Protein AF-A0A859FD00-F1 (afdb_monomer)

pLDDT: mean 81.96, std 8.55, range [51.97, 93.19]

Structure (mmCIF, N/CA/C/O backbone):
data_AF-A0A859FD00-F1
#
_entry.id   AF-A0A859FD00-F1
#
loop_
_atom_site.group_PDB
_atom_site.id
_atom_site.type_symbol
_atom_site.label_atom_id
_atom_site.label_alt_id
_atom_site.label_comp_id
_atom_site.label_asym_id
_atom_site.label_entity_id
_atom_site.label_seq_id
_atom_site.pdbx_PDB_ins_code
_atom_site.Cartn_x
_atom_site.Cartn_y
_atom_site.Cartn_z
_atom_site.occupancy
_atom_site.B_iso_or_equiv
_atom_site.auth_seq_id
_atom_site.auth_comp_id
_atom_site.auth_asym_id
_atom_site.auth_atom_id
_atom_site.pdbx_PDB_model_num
ATOM 1 N N . MET A 1 1 ? -22.787 -8.816 22.147 1.00 51.97 1 MET A N 1
ATOM 2 C CA . MET A 1 1 ? -23.046 -8.000 20.937 1.00 51.97 1 MET A CA 1
ATOM 3 C C . MET A 1 1 ? -24.168 -8.667 20.158 1.00 51.97 1 MET A C 1
ATOM 5 O O . MET A 1 1 ? -24.148 -9.884 20.069 1.00 51.97 1 MET A O 1
ATOM 9 N N . ASN A 1 2 ? -25.148 -7.917 19.644 1.00 55.50 2 ASN A N 1
ATOM 10 C CA . ASN A 1 2 ? -26.187 -8.484 18.774 1.00 55.50 2 ASN A CA 1
ATOM 11 C C . ASN A 1 2 ? -25.549 -8.934 17.450 1.00 55.50 2 ASN A C 1
ATOM 13 O O . ASN A 1 2 ? -24.847 -8.149 16.817 1.00 55.50 2 ASN A O 1
ATOM 17 N N . ASN A 1 3 ? -25.808 -10.166 17.005 1.00 60.91 3 ASN A N 1
ATOM 18 C CA . ASN A 1 3 ? -25.176 -10.750 15.810 1.00 60.91 3 ASN A CA 1
ATOM 19 C C . ASN A 1 3 ? -25.334 -9.886 14.538 1.00 60.91 3 ASN A C 1
ATOM 21 O O . ASN A 1 3 ? -24.449 -9.869 13.686 1.00 60.91 3 ASN A O 1
ATOM 25 N N . GLY A 1 4 ? -26.418 -9.106 14.431 1.00 67.12 4 GLY A N 1
ATOM 26 C CA . GLY A 1 4 ? -26.663 -8.212 13.295 1.00 67.12 4 GLY A CA 1
ATOM 27 C C . GLY A 1 4 ? -25.753 -6.977 13.227 1.00 67.12 4 GLY A C 1
ATOM 28 O O . GLY A 1 4 ? -25.406 -6.540 12.131 1.00 67.12 4 GLY A O 1
ATOM 29 N N . THR A 1 5 ? -25.315 -6.413 14.360 1.00 72.00 5 THR A N 1
ATOM 30 C CA . THR A 1 5 ? -24.438 -5.225 14.340 1.00 72.00 5 THR A CA 1
ATOM 31 C C . THR A 1 5 ? -23.004 -5.586 13.978 1.00 72.00 5 THR A C 1
ATOM 33 O O . THR A 1 5 ? -22.360 -4.844 13.240 1.00 72.00 5 THR A O 1
ATOM 36 N N . TRP A 1 6 ? -22.531 -6.755 14.417 1.00 70.75 6 TRP A N 1
ATOM 37 C CA . TRP A 1 6 ? -21.229 -7.292 14.022 1.00 70.75 6 TRP A CA 1
ATOM 38 C C . TRP A 1 6 ? -21.135 -7.493 12.506 1.00 70.75 6 TRP A C 1
ATOM 40 O O . TRP A 1 6 ? -20.180 -7.036 11.878 1.00 70.75 6 TRP A O 1
ATOM 50 N N . PHE A 1 7 ? -22.159 -8.112 11.909 1.00 78.00 7 PHE A N 1
ATOM 51 C CA . PHE A 1 7 ? -22.187 -8.374 10.471 1.00 78.00 7 PHE A CA 1
ATOM 52 C C . PHE A 1 7 ? -22.153 -7.077 9.652 1.00 78.00 7 PHE A C 1
ATOM 54 O O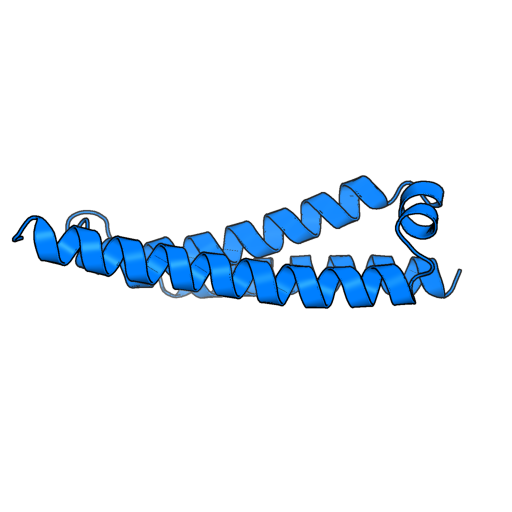 . PHE A 1 7 ? -21.410 -6.980 8.681 1.00 78.00 7 PHE A O 1
ATOM 61 N N . LEU A 1 8 ? -22.886 -6.043 10.077 1.00 81.31 8 LEU A N 1
ATOM 62 C CA . LEU A 1 8 ? -22.875 -4.732 9.420 1.00 81.31 8 LEU A CA 1
ATOM 63 C C . LEU A 1 8 ? -21.522 -4.012 9.535 1.00 81.31 8 LEU A C 1
ATOM 65 O O . LEU A 1 8 ? -21.090 -3.368 8.577 1.00 81.31 8 LEU A O 1
ATOM 69 N N . GLU A 1 9 ? -20.845 -4.093 10.683 1.00 73.06 9 GLU A N 1
ATOM 70 C CA . GLU A 1 9 ? -19.503 -3.518 10.847 1.00 73.06 9 GLU A CA 1
ATOM 71 C C . GLU A 1 9 ? -18.458 -4.253 10.005 1.00 73.06 9 GLU A C 1
ATOM 73 O O . GLU A 1 9 ? -17.623 -3.611 9.361 1.00 73.06 9 GLU A O 1
ATOM 78 N N . PHE A 1 10 ? -18.548 -5.582 9.950 1.00 75.25 10 PHE A N 1
ATOM 79 C CA . PHE A 1 10 ? -17.732 -6.404 9.066 1.00 75.25 10 PHE A CA 1
ATOM 80 C C . PHE A 1 10 ? -17.976 -6.054 7.593 1.00 75.25 10 PHE A C 1
ATOM 82 O O . PHE A 1 10 ? -17.023 -5.840 6.849 1.00 75.25 10 PHE A O 1
ATOM 89 N N . LEU A 1 11 ? -19.234 -5.895 7.172 1.00 83.56 11 LEU A N 1
ATOM 90 C CA . LEU A 1 11 ? -19.556 -5.530 5.793 1.00 83.56 11 LEU A CA 1
ATOM 91 C C . LEU A 1 11 ? -18.972 -4.159 5.420 1.00 83.56 11 LEU A C 1
ATOM 93 O O . LEU A 1 11 ? -18.314 -4.028 4.390 1.00 83.56 11 LEU A O 1
ATOM 97 N N . LYS A 1 12 ? -19.152 -3.143 6.279 1.00 80.00 12 LYS A N 1
ATOM 98 C CA . LYS A 1 12 ? -18.568 -1.801 6.081 1.00 80.00 12 LYS A CA 1
ATOM 99 C C . LYS A 1 12 ? -17.054 -1.859 5.925 1.00 80.00 12 LYS A C 1
ATOM 101 O O . LYS A 1 12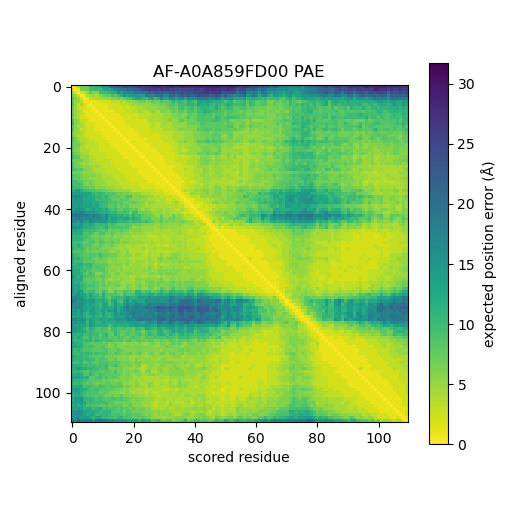 ? -16.493 -1.098 5.139 1.00 80.00 12 LYS A O 1
ATOM 106 N N . LEU A 1 13 ? -16.397 -2.756 6.656 1.00 73.81 13 LEU A N 1
ATOM 107 C CA . LEU A 1 13 ? -14.973 -2.972 6.492 1.00 73.81 13 LEU A CA 1
ATOM 108 C C . LEU A 1 13 ? -14.633 -3.531 5.131 1.00 73.81 13 LEU A C 1
ATOM 110 O O . LEU A 1 13 ? -13.740 -2.997 4.482 1.00 73.81 13 LEU A O 1
ATOM 114 N N . VAL A 1 14 ? -15.280 -4.635 4.764 1.00 80.81 14 VAL A N 1
ATOM 115 C CA . VAL A 1 14 ? -15.009 -5.314 3.503 1.00 80.81 14 VAL A CA 1
ATOM 116 C C . VAL A 1 14 ? -15.152 -4.296 2.381 1.00 80.81 14 VAL A C 1
ATOM 118 O O . VAL A 1 14 ? -14.212 -4.120 1.623 1.00 80.81 14 VAL A O 1
ATOM 121 N N . PHE A 1 15 ? -16.223 -3.501 2.376 1.00 83.69 15 PHE A N 1
ATOM 122 C CA . PHE A 1 15 ? -16.386 -2.408 1.418 1.00 83.69 15 PHE A CA 1
ATOM 123 C C . PHE A 1 15 ? -15.275 -1.351 1.476 1.00 83.69 15 PHE A C 1
ATOM 125 O O . PHE A 1 15 ? -14.816 -0.910 0.427 1.00 83.69 15 PHE A O 1
ATOM 132 N N . LEU A 1 16 ? -14.813 -0.947 2.662 1.00 82.50 16 LEU A N 1
ATOM 133 C CA . LEU A 1 16 ? -13.727 0.030 2.796 1.00 82.50 16 LEU A CA 1
ATOM 134 C C . LEU A 1 16 ? -12.384 -0.521 2.294 1.00 82.50 16 LEU A C 1
ATOM 136 O O . LEU A 1 16 ? -11.660 0.181 1.592 1.00 82.50 16 LEU A O 1
ATOM 140 N N .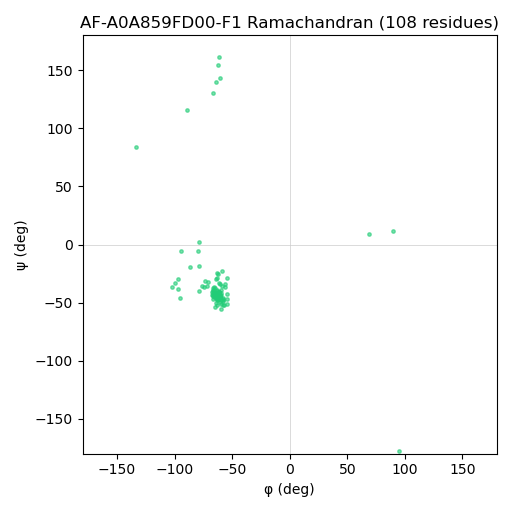 LEU A 1 17 ? -12.053 -1.768 2.635 1.00 79.69 17 LEU A N 1
ATOM 141 C CA . LEU A 1 17 ? -10.843 -2.447 2.173 1.00 79.69 17 LEU A CA 1
ATOM 142 C C . LEU A 1 17 ? -10.907 -2.702 0.671 1.00 79.69 17 LEU A C 1
ATOM 144 O O . LEU A 1 17 ? -9.961 -2.371 -0.032 1.00 79.69 17 LEU A O 1
ATOM 148 N N . THR A 1 18 ? -12.028 -3.210 0.166 1.00 82.62 18 THR A N 1
ATOM 149 C CA . THR A 1 18 ? -12.270 -3.394 -1.266 1.00 82.62 18 THR A CA 1
ATOM 150 C C . THR A 1 18 ? -12.187 -2.064 -2.009 1.00 82.62 18 THR A C 1
ATOM 152 O O . THR A 1 18 ? -11.522 -1.996 -3.032 1.00 82.62 18 THR A O 1
ATOM 155 N N . GLY A 1 19 ? -12.770 -0.985 -1.482 1.00 85.12 19 GLY A N 1
ATOM 156 C CA . GLY A 1 19 ? -12.661 0.351 -2.071 1.00 85.12 19 GLY A CA 1
ATOM 157 C C . GLY A 1 19 ? -11.217 0.857 -2.129 1.00 85.12 19 GLY A C 1
ATOM 158 O O . GLY A 1 19 ? -10.784 1.350 -3.168 1.00 85.12 19 GLY A O 1
ATOM 159 N N . LEU A 1 20 ? -10.446 0.675 -1.051 1.00 81.38 20 LEU A N 1
ATOM 160 C CA . LEU A 1 20 ? -9.009 0.980 -1.024 1.00 81.38 20 LEU A CA 1
ATOM 161 C C . LEU A 1 20 ? -8.224 0.146 -2.040 1.00 81.38 20 LEU A C 1
ATOM 163 O O . LEU A 1 20 ? -7.374 0.691 -2.735 1.00 81.38 20 LEU A O 1
ATOM 167 N N . LEU A 1 21 ? -8.521 -1.151 -2.144 1.00 82.94 21 LEU A N 1
ATOM 168 C CA . LEU A 1 21 ? -7.887 -2.064 -3.096 1.00 82.94 21 LEU A CA 1
ATOM 169 C C . LEU A 1 21 ? -8.209 -1.699 -4.541 1.00 82.94 21 LEU A C 1
ATOM 171 O O . LEU A 1 21 ? -7.314 -1.724 -5.378 1.00 82.94 21 LEU A O 1
ATOM 175 N N . ILE A 1 22 ? -9.457 -1.332 -4.831 1.00 84.88 22 ILE A N 1
ATOM 176 C CA . ILE A 1 22 ? -9.881 -0.877 -6.156 1.00 84.88 22 ILE A CA 1
ATOM 177 C C . ILE A 1 22 ? -9.159 0.418 -6.509 1.00 84.88 22 ILE A C 1
ATOM 179 O O . ILE A 1 22 ? -8.552 0.496 -7.572 1.00 84.88 22 ILE A O 1
ATOM 183 N N . LEU A 1 23 ? -9.174 1.415 -5.619 1.00 84.00 23 LEU A N 1
ATOM 184 C CA . LEU A 1 23 ? -8.498 2.690 -5.860 1.00 84.00 23 LEU A CA 1
ATOM 185 C C . LEU A 1 23 ? -7.004 2.476 -6.114 1.00 84.00 23 LEU A C 1
ATOM 187 O O . LEU A 1 23 ? -6.442 3.004 -7.070 1.00 84.00 23 LEU A O 1
ATOM 191 N N . TYR A 1 24 ? -6.381 1.650 -5.280 1.00 82.81 24 TYR A N 1
ATOM 192 C CA . TYR A 1 24 ? -4.993 1.259 -5.430 1.00 82.81 24 TYR A CA 1
ATOM 193 C C . TYR A 1 24 ? -4.736 0.527 -6.754 1.00 82.81 24 TYR A C 1
ATOM 195 O O . TYR A 1 24 ? -3.781 0.858 -7.449 1.00 82.81 24 TYR A O 1
ATOM 203 N N . SER A 1 25 ? -5.599 -0.416 -7.140 1.00 84.31 25 SER A N 1
ATOM 204 C CA . SER A 1 25 ? -5.493 -1.131 -8.413 1.00 84.31 25 SER A CA 1
ATOM 205 C C . SER A 1 25 ? -5.597 -0.177 -9.594 1.00 84.31 25 SER A C 1
ATOM 207 O O . SER A 1 25 ? -4.804 -0.296 -10.515 1.00 84.31 25 SER A O 1
ATOM 209 N N . ILE A 1 26 ? -6.526 0.782 -9.561 1.00 88.38 26 ILE A N 1
ATOM 210 C CA . ILE A 1 26 ? -6.691 1.787 -10.617 1.00 88.38 26 ILE A CA 1
ATOM 211 C C . ILE A 1 26 ? -5.403 2.598 -10.774 1.00 88.38 26 ILE A C 1
ATOM 213 O O . ILE A 1 26 ? -4.872 2.695 -11.879 1.00 88.38 26 ILE A O 1
ATOM 217 N N . VAL A 1 27 ? -4.875 3.136 -9.670 1.00 86.25 27 VAL A N 1
ATOM 218 C CA . VAL A 1 27 ? -3.610 3.887 -9.678 1.00 86.25 27 VAL A CA 1
ATOM 219 C C . VAL A 1 27 ? -2.481 3.017 -10.225 1.00 86.25 27 VAL A C 1
ATOM 221 O O . VAL A 1 27 ? -1.764 3.439 -11.128 1.00 86.25 27 VAL A O 1
ATOM 224 N N . ASN A 1 28 ? -2.356 1.784 -9.738 1.00 84.19 28 ASN A N 1
ATOM 225 C CA . ASN A 1 28 ? -1.306 0.866 -10.157 1.00 84.19 28 ASN A CA 1
ATOM 226 C C . ASN A 1 28 ? -1.402 0.525 -11.654 1.00 84.19 28 ASN A C 1
ATOM 228 O O . ASN A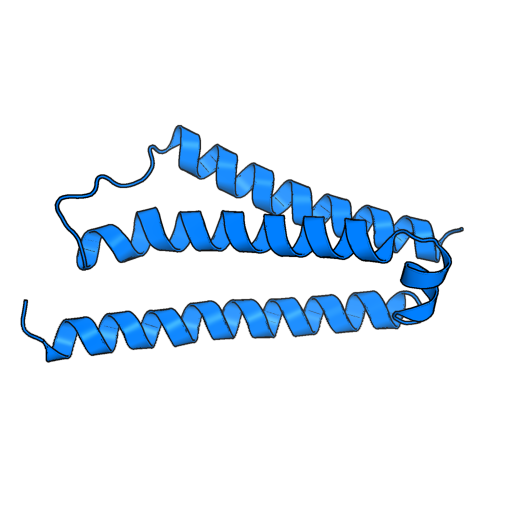 1 28 ? -0.391 0.536 -12.348 1.00 84.19 28 ASN A O 1
ATOM 232 N N . THR A 1 29 ? -2.607 0.291 -12.179 1.00 87.31 29 THR A N 1
ATOM 233 C CA . THR A 1 29 ? -2.829 0.041 -13.609 1.00 87.31 29 THR A CA 1
ATOM 234 C C . THR A 1 29 ? -2.436 1.252 -14.451 1.00 87.31 29 THR A C 1
ATOM 236 O O . THR A 1 29 ? -1.726 1.080 -15.436 1.00 87.31 29 THR A O 1
ATOM 239 N N . PHE A 1 30 ? -2.828 2.472 -14.067 1.00 88.31 30 PHE A N 1
ATOM 240 C CA . PHE A 1 30 ? -2.409 3.676 -14.796 1.00 88.31 30 PHE A CA 1
ATOM 241 C C . PHE A 1 30 ? -0.890 3.858 -14.794 1.00 88.31 30 PHE A C 1
ATOM 243 O O . PHE A 1 30 ? -0.323 4.184 -15.833 1.00 88.31 30 PHE A O 1
ATOM 250 N N . MET A 1 31 ? -0.231 3.596 -13.664 1.00 83.88 31 MET A N 1
ATOM 251 C CA . MET A 1 31 ? 1.227 3.690 -13.555 1.00 83.88 31 MET A CA 1
ATOM 252 C C . MET A 1 31 ? 1.925 2.644 -14.433 1.00 83.88 31 MET A C 1
ATOM 254 O O . MET A 1 31 ? 2.838 2.990 -15.173 1.00 83.88 31 MET A O 1
ATOM 258 N N . ILE A 1 32 ? 1.465 1.389 -14.422 1.00 85.81 32 ILE A N 1
ATOM 259 C CA . ILE A 1 32 ? 2.015 0.326 -15.280 1.00 85.81 32 ILE A CA 1
ATOM 260 C C . ILE A 1 32 ? 1.779 0.633 -16.763 1.00 85.81 32 ILE A C 1
ATOM 262 O O . ILE A 1 32 ? 2.681 0.455 -17.575 1.00 85.81 32 ILE A O 1
ATOM 266 N N . MET A 1 33 ? 0.594 1.124 -17.138 1.00 86.38 33 MET A N 1
ATOM 267 C CA . MET A 1 33 ? 0.325 1.522 -18.525 1.00 86.38 33 MET A CA 1
ATOM 268 C C . MET A 1 33 ? 1.228 2.677 -18.966 1.00 86.38 33 MET A C 1
ATOM 270 O O . MET A 1 33 ? 1.784 2.627 -20.060 1.00 86.38 33 MET A O 1
ATOM 274 N N . ALA A 1 34 ? 1.424 3.684 -18.108 1.00 84.62 34 ALA A N 1
ATOM 275 C CA . ALA A 1 34 ? 2.368 4.769 -18.366 1.00 84.62 34 ALA A CA 1
ATOM 276 C C . ALA A 1 34 ? 3.816 4.264 -18.483 1.00 84.62 34 ALA A C 1
ATOM 278 O O . ALA A 1 34 ? 4.620 4.889 -19.168 1.00 84.62 34 ALA A O 1
ATOM 279 N N . ALA A 1 35 ? 4.125 3.119 -17.867 1.00 82.38 35 ALA A N 1
ATOM 280 C CA . ALA A 1 35 ? 5.427 2.476 -17.951 1.00 82.38 35 ALA A CA 1
ATOM 281 C C . ALA A 1 35 ? 5.688 1.675 -19.235 1.00 82.38 35 ALA A C 1
ATOM 283 O O . ALA A 1 35 ? 6.735 1.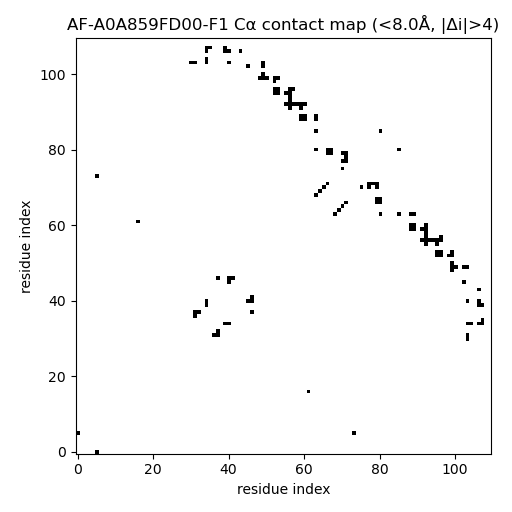049 -19.352 1.00 82.38 35 ALA A O 1
ATOM 284 N N . GLY A 1 36 ? 4.748 1.661 -20.183 1.00 83.44 36 GLY A N 1
ATOM 285 C CA . GLY A 1 36 ? 4.832 0.811 -21.374 1.00 83.44 36 GLY A CA 1
ATOM 286 C C . GLY A 1 36 ? 4.197 -0.571 -21.191 1.00 83.44 36 GLY A C 1
ATOM 287 O O . GLY A 1 36 ? 4.355 -1.433 -22.050 1.00 83.44 36 GLY A O 1
ATOM 288 N N . GLY A 1 37 ? 3.445 -0.780 -20.106 1.00 84.12 37 GLY A N 1
ATOM 289 C CA . GLY A 1 37 ? 2.734 -2.025 -19.821 1.00 84.12 37 GLY A CA 1
ATOM 290 C C . GLY A 1 37 ? 3.514 -2.987 -18.924 1.00 84.12 37 GLY A C 1
ATOM 291 O O . GLY A 1 37 ? 4.603 -2.688 -18.438 1.00 84.12 37 GLY A O 1
ATOM 292 N N . MET A 1 38 ? 2.930 -4.163 -18.676 1.00 78.62 38 MET A N 1
ATOM 293 C CA . MET A 1 38 ? 3.579 -5.202 -17.862 1.00 78.62 38 MET A CA 1
ATOM 294 C C . MET A 1 38 ? 4.856 -5.740 -18.510 1.00 78.62 38 MET A C 1
ATOM 296 O O . MET A 1 38 ? 5.792 -6.094 -17.796 1.00 78.62 38 MET A O 1
ATOM 300 N N . ASP A 1 39 ? 4.922 -5.726 -19.841 1.00 81.62 39 ASP A N 1
ATOM 301 C CA . ASP A 1 39 ? 6.053 -6.255 -20.603 1.00 81.62 39 ASP A CA 1
ATOM 302 C C . ASP A 1 39 ? 7.363 -5.513 -20.293 1.00 81.62 39 ASP A C 1
ATOM 304 O O . ASP A 1 39 ? 8.424 -6.134 -20.245 1.00 81.62 39 ASP A O 1
ATOM 308 N N . ALA A 1 40 ? 7.301 -4.210 -19.997 1.00 78.75 40 ALA A N 1
ATOM 309 C CA . ALA A 1 40 ? 8.469 -3.420 -19.606 1.00 78.75 40 ALA A CA 1
ATOM 310 C C . ALA A 1 40 ? 9.046 -3.867 -18.249 1.00 78.75 40 ALA A C 1
ATOM 312 O O . ALA A 1 40 ? 10.259 -3.971 -18.067 1.00 78.75 40 ALA A O 1
ATOM 313 N N . ILE A 1 41 ? 8.174 -4.185 -17.290 1.00 77.56 41 ILE A N 1
ATOM 314 C CA . ILE A 1 41 ? 8.568 -4.569 -15.928 1.00 77.56 41 ILE A CA 1
ATOM 315 C C . ILE A 1 41 ? 9.046 -6.029 -15.891 1.00 77.56 41 ILE A C 1
ATOM 317 O O . ILE A 1 41 ? 10.026 -6.353 -15.205 1.00 77.56 41 ILE A O 1
ATOM 321 N N . ASP A 1 42 ? 8.372 -6.908 -16.632 1.00 77.88 42 ASP A N 1
ATOM 322 C CA . ASP A 1 42 ? 8.748 -8.318 -16.739 1.00 77.88 42 ASP A CA 1
ATOM 323 C C . ASP A 1 42 ? 10.019 -8.501 -17.578 1.00 77.88 42 ASP A C 1
ATOM 325 O O . ASP A 1 42 ? 10.878 -9.303 -17.202 1.00 77.88 42 ASP A O 1
ATOM 329 N N . GLY A 1 43 ? 10.209 -7.696 -18.630 1.00 76.62 43 GLY A N 1
ATOM 330 C CA . GLY A 1 43 ? 11.435 -7.669 -19.433 1.00 76.62 43 GLY A CA 1
ATOM 331 C C . GLY A 1 43 ? 12.684 -7.295 -18.627 1.00 76.62 43 GLY A C 1
ATOM 332 O O . GLY A 1 43 ? 13.752 -7.861 -18.850 1.00 76.62 43 GLY A O 1
ATOM 333 N N . ALA A 1 44 ? 12.544 -6.420 -17.626 1.00 77.25 44 ALA A N 1
ATOM 334 C CA . ALA A 1 44 ? 13.620 -6.055 -16.701 1.00 77.25 44 ALA A CA 1
ATOM 335 C C . ALA A 1 44 ? 13.861 -7.095 -15.581 1.00 77.25 44 ALA A C 1
ATOM 337 O O . ALA A 1 44 ? 14.777 -6.937 -14.772 1.00 77.25 44 ALA A O 1
ATOM 338 N N . GLY A 1 45 ? 13.027 -8.139 -15.473 1.00 81.00 45 GLY A N 1
ATOM 339 C CA . GLY A 1 45 ? 13.083 -9.125 -14.386 1.00 81.00 45 GLY A CA 1
ATOM 340 C C . GLY A 1 45 ? 12.668 -8.579 -13.011 1.00 81.00 45 GLY A C 1
ATOM 341 O O . GLY A 1 45 ? 12.814 -9.268 -11.998 1.00 81.00 45 GLY A O 1
ATOM 342 N N . LEU A 1 46 ? 12.132 -7.354 -12.953 1.00 83.88 46 LEU A N 1
ATOM 343 C CA . LEU A 1 46 ? 11.776 -6.658 -11.711 1.00 83.88 46 LEU A CA 1
ATOM 344 C C . LEU A 1 46 ? 10.306 -6.855 -11.309 1.00 83.88 46 LEU A C 1
ATOM 346 O O . LEU A 1 46 ? 9.930 -6.484 -10.195 1.00 83.88 46 LEU A O 1
ATOM 350 N N . GLY A 1 47 ? 9.494 -7.507 -12.150 1.00 81.62 47 GLY A N 1
ATOM 351 C CA . GLY A 1 47 ? 8.060 -7.733 -11.915 1.00 81.62 47 GLY A CA 1
ATOM 352 C C . GLY A 1 47 ? 7.745 -8.404 -10.580 1.00 81.62 47 GLY A C 1
ATOM 353 O O . GLY A 1 47 ? 6.871 -7.951 -9.838 1.00 81.62 47 GLY A O 1
ATOM 354 N N . ARG A 1 48 ? 8.520 -9.427 -10.195 1.00 85.31 48 ARG A N 1
ATOM 355 C CA . ARG A 1 48 ? 8.340 -10.104 -8.896 1.00 85.31 48 ARG A CA 1
ATOM 356 C C . ARG A 1 48 ? 8.624 -9.180 -7.716 1.00 85.31 48 ARG A C 1
ATOM 358 O O . ARG A 1 48 ? 7.866 -9.184 -6.751 1.00 85.31 48 ARG A O 1
ATOM 365 N N . LEU A 1 49 ? 9.703 -8.400 -7.779 1.00 86.69 49 LEU A N 1
ATOM 366 C CA . LEU A 1 49 ? 10.075 -7.484 -6.701 1.00 86.69 49 LEU A CA 1
ATOM 367 C C . LEU A 1 49 ? 9.048 -6.357 -6.567 1.00 86.69 49 LEU A C 1
ATOM 369 O O . LEU A 1 49 ? 8.609 -6.062 -5.455 1.00 86.69 49 LEU A O 1
ATOM 373 N N . PHE A 1 50 ? 8.625 -5.786 -7.696 1.00 86.12 50 PHE A N 1
ATOM 374 C CA .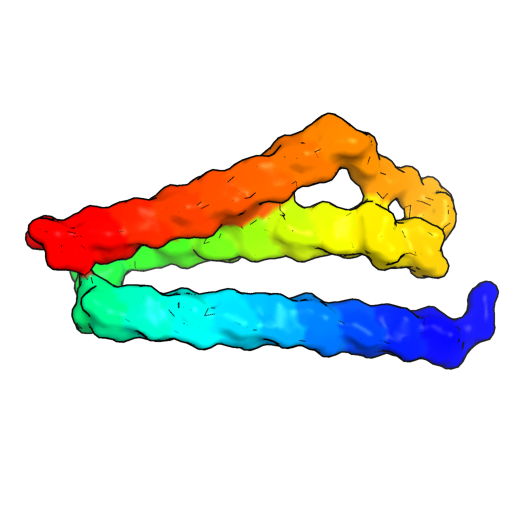 PHE A 1 50 ? 7.559 -4.793 -7.755 1.00 86.12 50 PHE A CA 1
ATOM 375 C C . PHE A 1 50 ? 6.283 -5.321 -7.089 1.00 86.12 50 PHE A C 1
ATOM 377 O O . PHE A 1 50 ? 5.762 -4.696 -6.166 1.00 86.12 50 PHE A O 1
ATOM 384 N N . PHE A 1 51 ? 5.835 -6.518 -7.475 1.00 85.44 51 PHE A N 1
ATOM 385 C CA . PHE A 1 51 ? 4.654 -7.147 -6.891 1.00 85.44 51 PHE A CA 1
ATOM 386 C C . PHE A 1 51 ? 4.796 -7.395 -5.382 1.00 85.44 51 PHE A C 1
ATOM 388 O O . PHE A 1 51 ? 3.882 -7.083 -4.620 1.00 85.44 51 PHE A O 1
ATOM 395 N N . ILE A 1 52 ? 5.943 -7.909 -4.924 1.00 89.12 52 ILE A N 1
ATOM 396 C CA . ILE A 1 52 ? 6.189 -8.160 -3.495 1.00 89.12 52 ILE A CA 1
ATOM 397 C C . ILE A 1 52 ? 6.124 -6.860 -2.692 1.00 89.12 52 ILE A C 1
ATOM 399 O O . ILE A 1 52 ? 5.489 -6.835 -1.639 1.00 89.12 52 ILE A O 1
ATOM 403 N N . LEU A 1 53 ? 6.741 -5.780 -3.178 1.00 89.62 53 LEU A N 1
ATOM 404 C CA . LEU A 1 53 ? 6.713 -4.477 -2.509 1.00 89.62 53 LEU A CA 1
ATOM 405 C C . LEU A 1 53 ? 5.293 -3.916 -2.422 1.00 89.62 53 LEU A C 1
ATOM 407 O O . LEU A 1 53 ? 4.876 -3.444 -1.364 1.00 89.62 53 LEU A O 1
ATOM 411 N N . GLN A 1 54 ? 4.533 -4.046 -3.504 1.00 86.88 54 GLN A N 1
ATOM 412 C CA . GLN A 1 54 ? 3.140 -3.629 -3.579 1.00 86.88 54 GLN A CA 1
ATOM 413 C C . GLN A 1 54 ? 2.248 -4.411 -2.598 1.00 86.88 54 GLN A C 1
ATOM 415 O O . GLN A 1 54 ? 1.507 -3.822 -1.804 1.00 86.88 54 GLN A O 1
ATOM 420 N N . VAL A 1 55 ? 2.373 -5.740 -2.569 1.00 89.06 55 VAL A N 1
ATOM 421 C CA . VAL A 1 55 ? 1.635 -6.600 -1.629 1.00 89.06 55 VAL A CA 1
ATOM 422 C C . VAL A 1 55 ? 2.061 -6.344 -0.184 1.00 89.06 55 VAL A C 1
ATOM 424 O O . VAL A 1 55 ? 1.204 -6.240 0.692 1.00 89.06 55 VAL A O 1
ATOM 427 N N . ALA A 1 56 ? 3.358 -6.198 0.089 1.00 88.56 56 ALA A N 1
ATOM 428 C CA . ALA A 1 56 ? 3.866 -5.901 1.428 1.00 88.56 56 ALA A CA 1
ATOM 429 C C . ALA A 1 56 ? 3.367 -4.539 1.933 1.00 88.56 56 ALA A C 1
ATOM 431 O O . ALA A 1 56 ? 2.941 -4.422 3.088 1.00 88.56 56 ALA A O 1
ATOM 432 N N . GLY A 1 57 ? 3.363 -3.531 1.058 1.00 88.81 57 GLY A N 1
ATOM 433 C CA . GLY A 1 57 ? 2.830 -2.204 1.340 1.00 88.81 57 GLY A CA 1
ATOM 434 C C . GLY A 1 57 ? 1.366 -2.256 1.763 1.00 88.81 57 GLY A C 1
ATOM 435 O O . GLY A 1 57 ? 0.985 -1.790 2.844 1.00 88.81 57 GLY A O 1
ATOM 436 N N . LEU A 1 58 ? 0.562 -2.922 0.942 1.00 87.00 58 LEU A N 1
ATOM 437 C CA . LEU A 1 58 ? -0.859 -3.126 1.172 1.00 87.00 58 LEU A CA 1
ATOM 438 C C . LEU A 1 58 ? -1.141 -3.943 2.446 1.00 87.00 58 LEU A C 1
ATOM 440 O O . LEU A 1 58 ? -1.982 -3.555 3.261 1.00 87.00 58 LEU A O 1
ATOM 444 N N . LEU A 1 59 ? -0.426 -5.049 2.667 1.00 88.06 59 LEU A N 1
ATOM 445 C CA . LEU A 1 59 ? -0.575 -5.887 3.861 1.00 88.06 59 LEU A CA 1
ATOM 446 C C . LEU A 1 59 ? -0.252 -5.114 5.138 1.00 88.06 59 LEU A C 1
ATOM 448 O O . LEU A 1 59 ? -0.969 -5.233 6.132 1.00 88.06 59 LEU A O 1
ATOM 452 N N . SER A 1 60 ? 0.790 -4.285 5.117 1.00 89.19 60 SER A N 1
ATOM 453 C CA . SER A 1 60 ? 1.158 -3.469 6.272 1.00 89.19 60 SER A CA 1
ATOM 454 C C . SER A 1 60 ? 0.048 -2.475 6.637 1.00 89.19 60 SER A C 1
ATOM 456 O O . SER A 1 60 ? -0.376 -2.389 7.795 1.00 89.19 60 SER A O 1
ATOM 458 N N . LEU A 1 61 ? -0.490 -1.769 5.638 1.00 85.88 61 LEU A N 1
ATOM 459 C CA . LEU A 1 61 ? -1.557 -0.783 5.833 1.00 85.88 61 LEU A CA 1
ATOM 460 C C . LEU A 1 61 ? -2.873 -1.434 6.279 1.00 85.88 61 LEU A C 1
ATOM 462 O O . LEU A 1 61 ? -3.519 -0.957 7.218 1.00 85.88 61 LEU A O 1
ATOM 466 N N . THR A 1 62 ? -3.252 -2.550 5.658 1.00 84.38 62 THR A N 1
ATOM 467 C CA . THR A 1 62 ? -4.461 -3.300 6.033 1.00 84.38 62 THR A CA 1
ATOM 468 C C . THR A 1 62 ? -4.340 -3.912 7.429 1.00 84.38 62 THR A C 1
ATOM 470 O O . THR A 1 62 ? -5.297 -3.843 8.201 1.00 84.38 62 THR A O 1
ATOM 473 N N . THR A 1 63 ? -3.157 -4.398 7.819 1.00 87.31 63 THR A N 1
ATOM 474 C CA . THR A 1 63 ? -2.883 -4.902 9.178 1.00 87.31 63 THR A CA 1
ATOM 475 C C . THR A 1 63 ? -3.083 -3.819 10.232 1.00 87.31 63 THR A C 1
ATOM 477 O O . THR A 1 63 ? -3.719 -4.063 11.261 1.00 87.31 63 THR A O 1
ATOM 480 N N . VAL A 1 64 ? -2.578 -2.608 9.984 1.00 88.06 64 VAL A N 1
ATOM 481 C CA . VAL A 1 64 ? -2.756 -1.471 10.899 1.00 88.06 64 VAL A CA 1
ATOM 482 C C . VAL A 1 64 ? -4.226 -1.079 11.014 1.00 88.06 64 VAL A C 1
ATOM 484 O O . VAL A 1 64 ? -4.721 -0.891 12.129 1.00 88.06 64 VAL A O 1
ATOM 487 N N . LEU A 1 65 ? -4.938 -0.987 9.886 1.00 83.19 65 LEU A N 1
ATOM 488 C CA . LEU A 1 65 ? -6.374 -0.702 9.882 1.00 83.19 65 LEU A CA 1
ATOM 489 C C . LEU A 1 65 ? -7.143 -1.756 10.683 1.00 83.19 65 LEU A C 1
ATOM 491 O O . LEU A 1 65 ? -7.913 -1.398 11.577 1.00 83.19 65 LEU A O 1
ATOM 495 N N . TYR A 1 66 ? -6.880 -3.037 10.430 1.00 80.56 66 TYR A N 1
ATOM 496 C CA . TY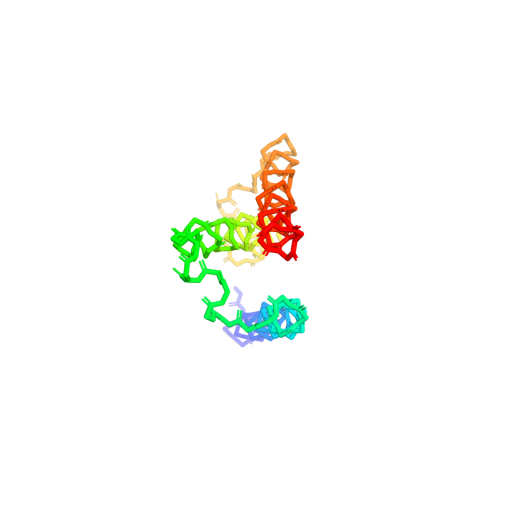R A 1 66 ? -7.522 -4.152 11.117 1.00 80.56 66 TYR A CA 1
ATOM 497 C C . TYR A 1 66 ? -7.279 -4.125 12.634 1.00 80.56 66 TYR A C 1
ATOM 499 O O . TYR A 1 66 ? -8.224 -4.064 13.424 1.00 80.56 66 TYR A O 1
ATOM 507 N N . ARG A 1 67 ? -6.015 -4.084 13.064 1.00 83.31 67 ARG A N 1
ATOM 508 C CA . ARG A 1 67 ? -5.631 -4.127 14.487 1.00 83.31 67 ARG A CA 1
ATOM 509 C C . ARG A 1 67 ? -6.105 -2.913 15.287 1.00 83.31 67 ARG A C 1
ATOM 511 O O . ARG A 1 67 ? -6.469 -3.057 16.449 1.00 83.31 67 ARG A O 1
ATOM 518 N N . ASN A 1 68 ? -6.093 -1.716 14.700 1.00 81.81 68 ASN A N 1
ATOM 519 C CA . ASN A 1 68 ? -6.346 -0.492 15.467 1.00 81.81 68 ASN A CA 1
ATOM 520 C C . ASN A 1 68 ? -7.773 0.039 15.347 1.00 81.81 68 ASN A C 1
ATOM 522 O O . ASN A 1 68 ? -8.276 0.616 16.313 1.00 81.81 68 ASN A O 1
ATOM 526 N N . LYS A 1 69 ? -8.430 -0.128 14.192 1.00 71.62 69 LYS A N 1
ATOM 527 C CA . LYS A 1 69 ? -9.814 0.335 14.000 1.00 71.62 69 LYS A CA 1
ATOM 528 C C . LYS A 1 69 ? -10.848 -0.765 14.209 1.00 71.62 69 LYS A C 1
ATOM 530 O O . LYS A 1 69 ? -11.898 -0.468 14.772 1.00 71.62 69 LYS A O 1
ATOM 535 N N . LEU A 1 70 ? -10.579 -1.999 13.781 1.00 64.62 70 LEU A N 1
ATOM 536 C CA . LEU A 1 70 ? -11.599 -3.056 13.799 1.00 64.62 70 LEU A CA 1
ATOM 537 C C . LEU A 1 70 ? -11.575 -3.938 15.011 1.00 64.62 70 LEU A C 1
ATOM 539 O O . LEU A 1 70 ? -12.620 -4.230 15.587 1.00 64.62 70 LEU A O 1
ATOM 543 N N . GLN A 1 71 ? -10.385 -4.376 15.385 1.00 67.31 71 GLN A N 1
ATOM 544 C CA . GLN A 1 71 ? -10.253 -5.346 16.448 1.00 67.31 71 GLN A CA 1
ATOM 545 C C . GLN A 1 71 ? -10.858 -4.831 17.756 1.00 67.31 71 GLN A C 1
ATOM 547 O O . GLN A 1 71 ? -11.539 -5.571 18.453 1.00 67.31 71 GLN A O 1
ATOM 552 N N . ARG A 1 72 ? -10.724 -3.527 18.013 1.00 60.38 72 ARG A N 1
ATOM 553 C CA . ARG A 1 72 ? -11.286 -2.853 19.186 1.00 60.38 72 ARG A CA 1
ATOM 554 C C . ARG A 1 72 ? -12.812 -2.960 19.305 1.00 60.38 72 ARG A C 1
ATOM 556 O O . ARG A 1 72 ? -13.328 -2.791 20.402 1.00 60.38 72 ARG A O 1
ATOM 563 N N . ARG A 1 73 ? -13.522 -3.200 18.197 1.00 60.56 73 ARG A N 1
ATOM 564 C CA . ARG A 1 73 ? -14.984 -3.366 18.179 1.00 60.56 73 ARG A CA 1
ATOM 565 C C . ARG A 1 73 ? -15.424 -4.827 18.194 1.00 60.56 73 ARG A C 1
ATOM 567 O O . ARG A 1 73 ? -16.489 -5.114 18.719 1.00 60.56 73 ARG A O 1
ATOM 574 N N . VAL A 1 74 ? -14.617 -5.732 17.637 1.00 61.56 74 VAL A N 1
ATOM 575 C CA . VAL A 1 74 ? -14.997 -7.137 17.413 1.00 61.56 74 VAL A CA 1
ATOM 576 C C . VAL A 1 74 ? -14.396 -8.102 18.443 1.00 61.56 74 VAL A C 1
ATOM 578 O O . VAL A 1 74 ? -15.062 -9.050 18.845 1.00 61.56 74 VAL A O 1
ATOM 581 N N . PHE A 1 75 ? -13.159 -7.868 18.885 1.00 66.56 75 PHE A N 1
ATOM 582 C CA . PHE A 1 75 ? -12.426 -8.734 19.814 1.00 66.56 75 PHE A CA 1
ATOM 583 C C . PHE A 1 75 ? -11.782 -7.884 20.921 1.00 66.56 75 PHE A C 1
ATOM 585 O O . PHE A 1 75 ? -10.609 -7.515 20.801 1.00 66.56 75 PHE A O 1
ATOM 592 N N . PRO A 1 76 ? -12.531 -7.545 21.986 1.00 64.94 76 PRO A N 1
ATOM 593 C CA . PRO A 1 76 ? -12.079 -6.609 23.019 1.00 64.94 76 PRO A CA 1
ATOM 594 C C . PRO A 1 76 ? -10.841 -7.087 23.797 1.00 64.94 76 PRO A C 1
ATOM 596 O O . PRO A 1 76 ? -10.079 -6.255 24.286 1.00 64.94 76 PRO A O 1
ATOM 599 N N . ASP A 1 77 ? -10.598 -8.399 23.860 1.00 72.81 77 ASP A N 1
ATOM 600 C CA . ASP A 1 77 ? -9.487 -8.984 24.625 1.00 72.81 77 ASP A CA 1
ATOM 601 C C . ASP A 1 77 ? -8.126 -8.874 23.921 1.00 72.81 77 ASP A C 1
ATOM 603 O O . ASP A 1 77 ? -7.072 -8.970 24.556 1.00 72.81 77 ASP A O 1
ATOM 607 N N . GLN A 1 78 ? -8.113 -8.641 22.606 1.00 68.75 78 GLN A N 1
ATOM 608 C CA . GLN A 1 78 ? -6.870 -8.416 21.878 1.00 68.75 78 GLN A CA 1
ATOM 609 C C . GLN A 1 78 ? -6.523 -6.927 21.870 1.00 68.75 78 GLN A C 1
ATOM 611 O O . GLN A 1 78 ? -7.224 -6.090 21.298 1.00 68.75 78 GLN A O 1
ATOM 616 N N . LYS A 1 79 ? -5.395 -6.598 22.505 1.00 76.12 79 LYS A N 1
ATOM 617 C CA . LYS A 1 79 ? -4.906 -5.221 22.601 1.00 76.12 79 LYS A CA 1
ATOM 618 C C . LYS A 1 79 ? -4.548 -4.672 21.208 1.00 76.12 79 LYS A C 1
ATOM 620 O O . LYS A 1 79 ? -3.934 -5.394 20.416 1.00 76.12 79 LYS A O 1
ATOM 625 N N . PRO A 1 80 ? -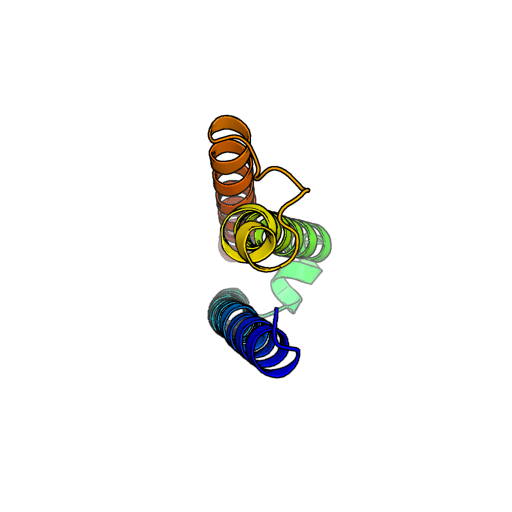4.870 -3.396 20.917 1.00 82.25 80 PRO A N 1
ATOM 626 C CA . PRO A 1 80 ? -4.453 -2.746 19.678 1.00 82.25 80 PRO A CA 1
ATOM 627 C C . PRO A 1 80 ? -2.924 -2.688 19.579 1.00 82.25 80 PRO A C 1
ATOM 629 O O . PRO A 1 80 ? -2.214 -2.790 20.587 1.00 82.25 80 PRO A O 1
ATOM 632 N N . LEU A 1 81 ? -2.406 -2.478 18.366 1.00 84.50 81 LEU A N 1
ATOM 633 C CA . LEU A 1 81 ? -0.976 -2.234 18.189 1.00 84.50 81 LEU A CA 1
ATOM 634 C C . LEU A 1 81 ? -0.578 -0.972 18.959 1.00 84.50 81 LEU A C 1
ATOM 636 O O . LEU A 1 81 ? -1.311 0.018 19.006 1.00 84.50 81 LEU A O 1
ATOM 640 N N . THR A 1 82 ? 0.622 -0.979 19.538 1.00 89.62 82 THR A N 1
ATOM 641 C CA . THR A 1 82 ? 1.149 0.229 20.178 1.00 89.62 82 THR A CA 1
ATOM 642 C C . THR A 1 82 ? 1.323 1.339 19.138 1.00 89.62 82 THR A C 1
ATOM 644 O O . THR A 1 82 ? 1.510 1.078 17.943 1.00 89.62 82 THR A O 1
ATOM 647 N N . GLN A 1 83 ? 1.289 2.602 19.573 1.00 88.50 83 GLN A N 1
ATOM 648 C CA . GLN A 1 83 ? 1.485 3.739 18.664 1.00 88.50 83 GLN A CA 1
ATOM 649 C C . GLN A 1 83 ? 2.817 3.652 17.903 1.00 88.50 83 GLN A C 1
ATOM 651 O O . GLN A 1 83 ? 2.883 4.020 16.732 1.00 88.50 83 GLN A O 1
ATOM 656 N N . VAL A 1 84 ? 3.862 3.116 18.542 1.00 92.69 84 VAL A N 1
ATOM 657 C CA . VAL A 1 84 ? 5.181 2.916 17.926 1.00 92.69 84 VAL A CA 1
ATOM 658 C C . VAL A 1 84 ? 5.095 1.928 16.762 1.00 92.69 84 VAL A C 1
ATOM 660 O O . VAL A 1 84 ? 5.513 2.254 15.653 1.00 92.69 84 VAL A O 1
ATOM 663 N N . TRP A 1 85 ? 4.507 0.748 16.980 1.00 89.44 85 TRP A N 1
ATOM 664 C CA . TRP A 1 85 ? 4.353 -0.264 15.929 1.00 89.44 85 TRP A CA 1
ATOM 665 C C . TRP A 1 85 ? 3.417 0.185 14.813 1.00 89.44 85 TRP A C 1
ATOM 667 O O . TRP A 1 85 ? 3.689 -0.069 13.645 1.00 89.44 85 TRP A O 1
ATOM 677 N N . THR A 1 86 ? 2.367 0.921 15.166 1.00 90.31 86 THR A N 1
ATOM 678 C CA . THR A 1 86 ? 1.446 1.534 14.205 1.00 90.31 86 THR A CA 1
ATOM 679 C C . THR A 1 86 ? 2.188 2.459 13.245 1.00 90.31 86 THR A C 1
ATOM 681 O O . THR A 1 86 ? 2.083 2.299 12.033 1.00 90.31 86 THR A O 1
ATOM 684 N N . LYS A 1 87 ? 2.988 3.394 13.777 1.00 92.31 87 LYS A N 1
ATOM 685 C CA . LYS A 1 87 ? 3.783 4.318 12.958 1.00 92.31 87 LYS A CA 1
ATOM 686 C C . LYS A 1 87 ? 4.813 3.578 12.108 1.00 92.31 87 LYS A C 1
ATOM 688 O O . LYS A 1 87 ? 4.955 3.901 10.937 1.00 92.31 87 LYS A O 1
ATOM 693 N N . ARG A 1 88 ? 5.491 2.570 12.672 1.00 93.19 88 ARG A N 1
ATOM 694 C CA . ARG A 1 88 ? 6.481 1.758 11.944 1.00 93.19 88 ARG A CA 1
ATOM 695 C C . ARG A 1 88 ? 5.862 0.992 10.780 1.00 93.19 88 ARG A C 1
ATOM 697 O O . ARG A 1 88 ? 6.416 1.032 9.693 1.00 93.19 88 ARG A O 1
ATOM 704 N N . LEU A 1 89 ? 4.718 0.341 10.984 1.00 90.88 89 LEU A N 1
ATOM 705 C CA . LEU A 1 89 ? 4.020 -0.388 9.923 1.00 90.88 89 LEU A CA 1
ATOM 706 C C . LEU A 1 89 ? 3.483 0.558 8.846 1.00 90.88 89 LEU A C 1
ATOM 708 O O . LEU A 1 89 ? 3.644 0.276 7.662 1.00 90.88 89 LEU A O 1
ATOM 712 N N . ILE A 1 90 ? 2.912 1.706 9.223 1.00 90.00 90 ILE A N 1
ATOM 713 C CA . ILE A 1 90 ? 2.493 2.715 8.239 1.00 90.00 90 ILE A CA 1
ATOM 714 C C . ILE A 1 90 ? 3.701 3.201 7.432 1.00 90.00 90 ILE A C 1
ATOM 716 O O . ILE A 1 90 ? 3.649 3.192 6.207 1.00 90.00 90 ILE A O 1
ATOM 720 N N . ALA A 1 91 ? 4.797 3.570 8.101 1.00 92.62 91 ALA A N 1
ATOM 721 C CA . ALA A 1 91 ? 6.015 4.031 7.440 1.00 92.62 91 ALA A CA 1
ATOM 722 C C . ALA A 1 91 ? 6.601 2.957 6.515 1.00 92.62 91 ALA A C 1
ATOM 724 O O . ALA A 1 91 ? 6.939 3.261 5.378 1.00 92.62 91 ALA A O 1
ATOM 725 N N . PHE A 1 92 ? 6.658 1.702 6.966 1.00 93.19 92 PHE A N 1
ATOM 726 C CA . PHE A 1 92 ? 7.095 0.568 6.153 1.00 93.19 92 PHE A CA 1
ATOM 727 C C . PHE A 1 92 ? 6.186 0.357 4.939 1.00 93.19 92 PHE A C 1
ATOM 729 O O . PHE A 1 92 ? 6.675 0.161 3.833 1.00 93.19 92 PHE A O 1
ATOM 736 N N . GLY A 1 93 ? 4.868 0.450 5.132 1.00 89.50 93 GLY A N 1
ATOM 737 C CA . GLY A 1 93 ? 3.896 0.285 4.060 1.00 89.50 93 GLY A CA 1
ATOM 738 C C . GLY A 1 93 ? 4.040 1.360 2.985 1.00 89.50 93 GLY A C 1
ATOM 739 O O . GLY A 1 93 ? 4.124 1.046 1.801 1.00 89.50 93 GLY A O 1
ATOM 740 N N . ILE A 1 94 ? 4.153 2.622 3.407 1.00 89.56 94 ILE A N 1
ATOM 741 C CA . ILE A 1 94 ? 4.405 3.757 2.512 1.00 89.56 94 ILE A CA 1
ATOM 742 C C . ILE A 1 94 ? 5.757 3.595 1.810 1.00 89.56 94 ILE A C 1
ATOM 744 O O . ILE A 1 94 ? 5.828 3.763 0.598 1.00 89.56 94 ILE A O 1
ATOM 748 N N . ALA A 1 95 ? 6.815 3.236 2.540 1.00 92.38 95 ALA A N 1
ATOM 749 C CA . ALA A 1 95 ? 8.145 3.049 1.970 1.00 92.38 95 ALA A CA 1
ATOM 750 C C . ALA A 1 95 ? 8.168 1.935 0.914 1.00 92.38 95 ALA A C 1
ATOM 752 O O . ALA A 1 95 ? 8.782 2.118 -0.132 1.00 92.38 95 ALA A O 1
ATOM 753 N N . ALA A 1 96 ? 7.469 0.820 1.147 1.00 91.44 96 ALA A N 1
ATOM 754 C CA . ALA A 1 96 ? 7.363 -0.273 0.184 1.00 91.44 96 ALA A CA 1
ATOM 755 C C . ALA A 1 96 ? 6.638 0.165 -1.100 1.00 91.44 96 ALA A C 1
ATOM 757 O O . ALA A 1 96 ? 7.132 -0.081 -2.199 1.00 91.44 96 ALA A O 1
ATOM 758 N N . VAL A 1 97 ? 5.523 0.892 -0.966 1.00 88.06 97 VAL A N 1
ATOM 759 C CA . VAL A 1 97 ? 4.790 1.450 -2.115 1.00 88.06 97 VAL A CA 1
ATOM 760 C C . VAL A 1 97 ? 5.657 2.453 -2.882 1.00 88.06 97 VAL A C 1
ATOM 762 O O . VAL A 1 97 ? 5.790 2.345 -4.097 1.00 88.06 97 VAL A O 1
ATOM 765 N N . VAL A 1 98 ? 6.314 3.391 -2.196 1.00 90.75 98 VAL A N 1
ATOM 766 C CA . VAL A 1 98 ? 7.210 4.370 -2.837 1.00 90.75 98 VAL A CA 1
ATOM 767 C C . VAL A 1 98 ? 8.371 3.673 -3.548 1.00 90.75 98 VAL A C 1
ATOM 769 O O . VAL A 1 98 ? 8.647 3.986 -4.702 1.00 90.75 98 VAL A O 1
ATOM 772 N N . ALA A 1 99 ? 9.012 2.693 -2.907 1.00 91.12 99 ALA A N 1
ATOM 773 C CA . ALA A 1 99 ? 10.093 1.918 -3.510 1.00 91.12 99 ALA A CA 1
ATOM 774 C C . ALA A 1 99 ? 9.633 1.172 -4.771 1.00 91.12 99 ALA A C 1
ATOM 776 O O . ALA A 1 99 ? 10.357 1.152 -5.765 1.00 91.12 99 ALA A O 1
ATOM 777 N N . SER A 1 100 ? 8.418 0.615 -4.768 1.00 88.44 100 SER A N 1
ATOM 778 C CA . SER A 1 100 ? 7.863 -0.041 -5.955 1.00 88.44 100 SER A CA 1
ATOM 779 C C . SER A 1 100 ? 7.681 0.934 -7.127 1.00 88.44 100 SER A C 1
ATOM 781 O O . SER A 1 100 ? 8.018 0.602 -8.260 1.00 88.44 100 SER A O 1
ATOM 783 N N . TYR A 1 101 ? 7.248 2.172 -6.867 1.00 86.44 101 TYR A N 1
ATOM 784 C CA . TYR A 1 101 ? 7.118 3.182 -7.917 1.00 86.44 101 TYR A CA 1
ATOM 785 C C . TYR A 1 101 ? 8.463 3.734 -8.382 1.00 86.44 101 TYR A C 1
ATOM 787 O O . TYR A 1 101 ? 8.603 4.052 -9.557 1.00 86.44 101 TYR A O 1
ATOM 795 N N . LEU A 1 102 ? 9.471 3.803 -7.509 1.00 89.25 102 LEU A N 1
ATOM 796 C CA . LEU A 1 102 ? 10.831 4.148 -7.927 1.00 89.25 102 LEU A CA 1
ATOM 797 C C . LEU A 1 102 ? 11.399 3.111 -8.900 1.00 89.25 102 LEU A C 1
ATOM 799 O O . LEU A 1 102 ? 11.998 3.495 -9.897 1.00 89.25 102 LEU A O 1
ATOM 803 N N . ILE A 1 103 ? 11.160 1.817 -8.656 1.00 85.88 103 ILE A N 1
ATOM 804 C CA . ILE A 1 103 ? 11.521 0.753 -9.606 1.00 85.88 103 ILE A CA 1
ATOM 805 C C . ILE A 1 103 ? 10.843 0.992 -10.955 1.00 85.88 103 ILE A C 1
ATOM 807 O O . ILE A 1 103 ? 11.498 0.944 -11.990 1.00 85.88 103 ILE A O 1
ATOM 811 N N . LEU A 1 104 ? 9.547 1.295 -10.937 1.00 83.31 104 LEU A N 1
ATOM 812 C CA . LEU A 1 104 ? 8.771 1.541 -12.146 1.00 83.31 104 LEU A CA 1
ATOM 813 C C . LEU A 1 104 ? 9.28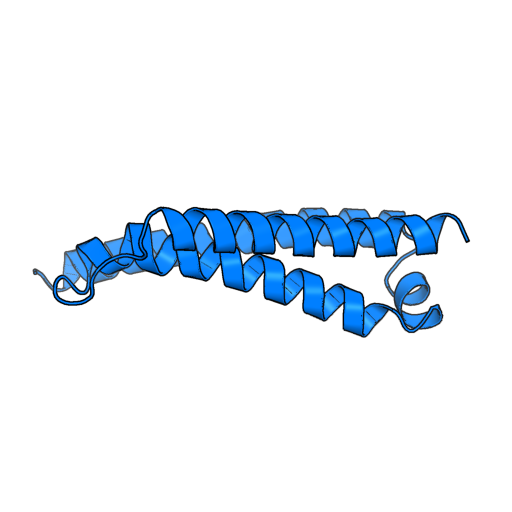2 2.774 -12.914 1.00 83.31 104 LEU A C 1
ATOM 815 O O . LEU A 1 104 ? 9.415 2.715 -14.127 1.00 83.31 104 LEU A O 1
ATOM 819 N N . ILE A 1 105 ? 9.667 3.852 -12.223 1.00 85.69 105 ILE A N 1
ATOM 820 C CA . ILE A 1 105 ? 10.296 5.032 -12.841 1.00 85.69 105 ILE A CA 1
ATOM 821 C C . ILE A 1 105 ? 11.660 4.688 -13.453 1.00 85.69 105 ILE A C 1
ATOM 823 O O . ILE A 1 105 ? 11.963 5.150 -14.548 1.00 85.69 105 ILE A O 1
ATOM 827 N N . ILE A 1 106 ? 12.481 3.882 -12.775 1.00 86.31 106 ILE A N 1
ATOM 828 C CA . ILE A 1 106 ? 13.785 3.454 -13.304 1.00 86.31 106 ILE A CA 1
ATOM 829 C C . ILE A 1 106 ? 13.595 2.655 -14.597 1.00 86.31 106 ILE A C 1
ATOM 831 O O . ILE A 1 106 ? 14.276 2.945 -15.570 1.00 86.31 106 ILE A O 1
ATOM 835 N N . VAL A 1 107 ? 12.638 1.723 -14.632 1.00 83.00 107 VAL A N 1
ATOM 836 C CA . VAL A 1 107 ? 12.309 0.928 -15.833 1.00 83.00 107 VAL A CA 1
ATOM 837 C C . VAL A 1 107 ? 11.802 1.797 -16.991 1.00 83.00 107 VAL A C 1
ATOM 839 O O . VAL A 1 107 ? 11.982 1.448 -18.146 1.00 83.00 107 VAL A O 1
ATOM 842 N N . ILE A 1 108 ? 11.165 2.936 -16.708 1.00 81.25 108 ILE A N 1
ATOM 843 C CA . ILE A 1 108 ? 10.723 3.873 -17.754 1.00 81.25 108 ILE A CA 1
ATOM 844 C C . ILE A 1 108 ? 11.895 4.654 -18.352 1.00 81.25 108 ILE A C 1
ATOM 846 O O . ILE A 1 108 ? 11.873 5.003 -19.531 1.00 81.25 108 ILE A O 1
ATOM 850 N N . LEU A 1 109 ? 12.872 5.011 -17.519 1.00 80.75 109 LEU A N 1
ATOM 851 C CA . LEU A 1 109 ? 13.968 5.901 -17.900 1.00 80.75 109 LEU A CA 1
ATOM 852 C C . LEU A 1 109 ? 15.156 5.173 -18.546 1.00 80.75 109 LEU A C 1
ATOM 854 O O . LEU A 1 109 ? 15.964 5.843 -19.191 1.00 80.75 109 LEU A O 1
ATOM 858 N N . PHE A 1 110 ? 15.278 3.858 -18.353 1.00 76.00 110 PHE A N 1
ATOM 859 C CA . PHE A 1 110 ? 16.397 3.024 -18.804 1.00 76.00 110 PHE A CA 1
ATOM 860 C C . PHE A 1 110 ? 15.902 1.804 -19.573 1.00 76.00 110 PHE A C 1
ATOM 862 O O . PHE A 1 110 ? 16.526 1.497 -20.613 1.00 76.00 110 PHE A O 1
#

Secondary structure (DSSP, 8-state):
--HHHHHHHHHHHHHHHHHHHHHHHHHHHHHHHHTT-HHHHHHTT-HHHHHHHHHHHHHHHHHHHIIIIIHHHH-TTSPPPPHHHHHHHHHHHHHHHHHHHHHHHHHHH-

Sequence (110 aa):
MNNGTWFLEFLKLVFLLTGLLILYSIVNTFMIMAAGGMDAIDGAGLGRLFFILQVAGLLSLTTVLYRNKLQRRVFPDQKPLTQVWTKRLIAFGIAAVVASYLILIIVILF

Organism: NCBI:txid2592382

Foldseek 3Di:
DPPVVLVVLVVVLVVVLVVVVVVLVVVVQVLQVVLVHPCLCVVVVNSVVLVVLQVLLSCLVVLLCCQAPPCVPVPVPRHGDDPVSSVVSNVSSVVSNVVSSVSSVVSSVD

Nearest PDB structures (foldseek):
  7a0g-assembly1_DDD  TM=4.641E-01  e=6.894E+00  Serratia marcescens

Radius of gyration: 17.25 Å; Cα contacts (8 Å, |Δi|>4): 75; chains: 1; bounding box: 43×17×46 Å

Solvent-accessible surface area (backbone atoms only — not comparable to full-atom values): 5838 Å² total; per-residue (Å²): 131,63,72,69,61,56,52,51,54,52,49,56,45,52,52,52,53,50,48,52,50,48,53,48,47,53,54,51,50,53,53,36,51,74,39,69,30,68,63,48,40,49,72,69,67,43,41,66,59,35,50,51,25,44,52,51,12,51,51,30,43,52,49,47,48,42,39,59,66,44,30,64,77,76,40,75,88,55,76,53,66,52,72,67,57,42,52,50,34,44,51,50,12,52,49,27,40,51,51,28,49,51,52,47,51,49,60,58,76,106

Mean predicted aligned error: 6.94 Å